Protein AF-A0A7T1GQ01-F1 (afdb_monomer)

Nearest PDB structures (foldseek):
  8q1h-assembly1_A  TM=8.926E-01  e=3.093E+00  Homo sapiens
  5l3d-assembly1_A  TM=8.876E-01  e=3.495E+00  Homo sapiens
  4czz-assembly1_A  TM=8.668E-01  e=3.495E+00  Homo sapiens
  8g3d-assembly1_1V  TM=8.447E-01  e=6.844E+00  Tetrahymena thermophila
  2b5u-assembly2_C  TM=4.481E-01  e=8.740E+00  Escherichia coli

Radius of gyration: 15.25 Å; Cα contacts (8 Å, |Δi|>4): 40; chains: 1; bounding box: 34×18×43 Å

Secondary structure (DSSP, 8-state):
----HHHHHHHHHHHHHHHHHHHHHHHHHHSTT--SHHHHHHHHHHHHHHHHHHHHHHHS-HHHH---

pLDDT: mean 83.28, std 14.77, range [48.53, 97.69]

Foldseek 3Di:
DDDDPVLLVVLVVLVVVLVVLVVQLVVLVVPVPPPDPVSVVSNVVSVVSNVVSVVVLVPRPPVNNDDD

Sequence (68 aa):
MIVQPDDDGRRAILNHELDKERDALRRLQTQEGAGGADAQLAVNRHQSNIRALEIELQRLPASVRRQP

Structure (mmCIF, N/CA/C/O backbone):
data_AF-A0A7T1GQ01-F1
#
_entry.id   AF-A0A7T1GQ01-F1
#
loop_
_atom_site.group_PDB
_atom_site.id
_atom_site.type_symbol
_atom_site.label_atom_id
_atom_site.label_alt_id
_atom_site.label_comp_id
_atom_site.label_asym_id
_atom_site.label_entity_id
_atom_site.label_seq_id
_atom_site.pdbx_PDB_ins_code
_atom_site.Cartn_x
_atom_site.Cartn_y
_atom_site.Cartn_z
_atom_site.occupancy
_atom_site.B_iso_or_equiv
_atom_site.auth_seq_id
_atom_site.auth_comp_id
_atom_site.auth_asym_id
_atom_s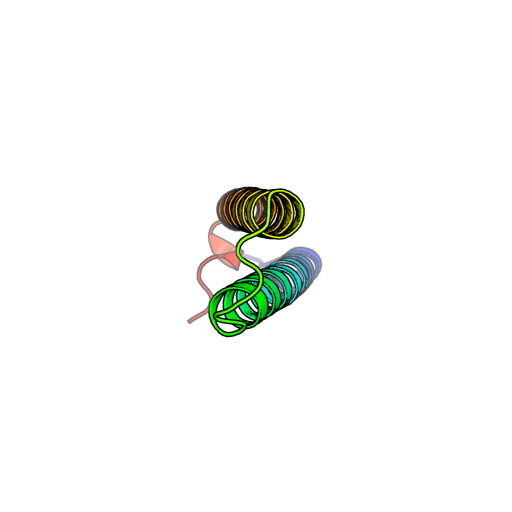ite.auth_atom_id
_atom_site.pdbx_PDB_model_num
ATOM 1 N N . MET A 1 1 ? -15.857 -2.832 26.097 1.00 48.53 1 MET A N 1
ATOM 2 C CA . MET A 1 1 ? -15.005 -1.935 25.289 1.00 48.53 1 MET A CA 1
ATOM 3 C C . MET A 1 1 ? -15.842 -1.543 24.087 1.00 48.53 1 MET A C 1
ATOM 5 O O . MET A 1 1 ? -16.124 -2.409 23.273 1.00 48.53 1 MET A O 1
ATOM 9 N N . ILE A 1 2 ? -16.383 -0.325 24.065 1.00 48.75 2 ILE A N 1
ATOM 10 C CA . ILE A 1 2 ? -17.240 0.125 22.961 1.00 48.75 2 ILE A CA 1
ATOM 11 C C . ILE A 1 2 ? -16.292 0.560 21.847 1.00 48.75 2 ILE A C 1
ATOM 13 O O . ILE A 1 2 ? -15.533 1.511 22.022 1.00 48.75 2 ILE A O 1
ATOM 17 N N . VAL A 1 3 ? -16.262 -0.203 20.758 1.00 54.19 3 VAL A N 1
ATOM 18 C CA . VAL A 1 3 ? -15.605 0.217 19.520 1.00 54.19 3 VAL A CA 1
ATOM 19 C C . VAL A 1 3 ? -16.455 1.355 18.971 1.00 54.19 3 VAL A C 1
ATOM 21 O O . VAL A 1 3 ? -17.664 1.184 18.808 1.00 54.19 3 VAL A O 1
ATOM 24 N N . GLN A 1 4 ? -15.868 2.536 18.791 1.00 55.50 4 GLN A N 1
ATOM 25 C CA . GLN A 1 4 ? -16.597 3.634 18.173 1.00 55.50 4 GLN A CA 1
ATOM 26 C C . GLN A 1 4 ? -16.699 3.328 16.672 1.00 55.50 4 GLN A C 1
ATOM 28 O O . GLN A 1 4 ? -15.686 2.962 16.074 1.00 55.50 4 GLN A O 1
ATOM 33 N N . PRO A 1 5 ? -17.888 3.443 16.058 1.00 57.78 5 PRO A N 1
ATOM 34 C CA . PRO A 1 5 ? -18.105 3.102 14.647 1.00 57.78 5 PRO A CA 1
ATOM 35 C C . PRO A 1 5 ? -17.153 3.840 13.686 1.00 57.78 5 PRO A C 1
ATOM 37 O O . PRO A 1 5 ? -16.810 3.314 12.627 1.00 57.78 5 PRO A O 1
ATOM 40 N N . ASP A 1 6 ? -16.659 5.010 14.091 1.00 70.62 6 ASP A N 1
ATOM 41 C CA . ASP A 1 6 ? -15.698 5.814 13.332 1.00 70.62 6 ASP A CA 1
ATOM 42 C C . ASP A 1 6 ? -14.306 5.162 13.237 1.00 70.62 6 ASP A C 1
ATOM 44 O O . ASP A 1 6 ? -13.597 5.336 12.241 1.00 70.62 6 ASP A O 1
ATOM 48 N N . ASP A 1 7 ? -13.908 4.373 14.241 1.00 71.62 7 ASP A N 1
ATOM 49 C CA . ASP A 1 7 ? -12.584 3.752 14.281 1.00 71.62 7 ASP A CA 1
ATOM 50 C C . ASP A 1 7 ? -12.496 2.508 13.376 1.00 71.62 7 ASP A C 1
ATOM 52 O O . ASP A 1 7 ? -11.474 2.296 12.716 1.00 71.62 7 ASP A O 1
ATOM 56 N N . ASP A 1 8 ? -13.567 1.710 13.283 1.00 76.25 8 ASP A N 1
ATOM 57 C CA . ASP A 1 8 ? -13.641 0.568 12.356 1.00 76.25 8 ASP A CA 1
ATOM 58 C C . ASP A 1 8 ? -13.661 1.038 10.896 1.00 76.25 8 ASP A C 1
ATOM 60 O O . ASP A 1 8 ? -12.945 0.490 10.052 1.00 76.25 8 ASP A O 1
ATOM 64 N N . GLY A 1 9 ? -14.407 2.111 10.606 1.00 85.06 9 GLY A N 1
ATOM 65 C CA . GLY A 1 9 ? -14.389 2.760 9.294 1.00 85.06 9 GLY A CA 1
ATOM 66 C C . GLY A 1 9 ? -12.995 3.275 8.934 1.00 85.06 9 GLY A C 1
ATOM 67 O O . GLY A 1 9 ? -12.504 3.041 7.828 1.00 85.06 9 GLY A O 1
ATOM 68 N N . ARG A 1 10 ? -12.298 3.896 9.892 1.00 86.50 10 ARG A N 1
ATOM 69 C CA . ARG A 1 10 ? -10.918 4.352 9.702 1.00 86.50 10 ARG A CA 1
ATOM 70 C C . ARG A 1 10 ? -9.953 3.198 9.435 1.00 86.50 10 ARG A C 1
ATOM 72 O O . ARG A 1 10 ? -9.113 3.311 8.545 1.00 86.50 10 ARG A O 1
ATOM 79 N N . ARG A 1 11 ? -10.071 2.078 10.155 1.00 88.19 11 ARG A N 1
ATOM 80 C CA . ARG A 1 11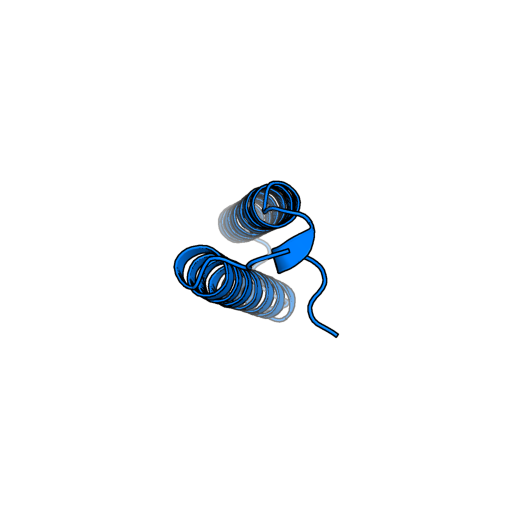 ? -9.266 0.873 9.892 1.00 88.19 11 ARG A CA 1
ATOM 81 C C . ARG A 1 11 ? -9.517 0.316 8.496 1.00 88.19 11 ARG A C 1
ATOM 83 O O . ARG A 1 11 ? -8.558 -0.033 7.814 1.00 88.19 11 ARG A O 1
ATOM 90 N N . ALA A 1 12 ? -10.778 0.234 8.076 1.00 89.44 12 ALA A N 1
ATOM 91 C CA . ALA A 1 12 ? -11.138 -0.259 6.751 1.00 89.44 12 ALA A CA 1
ATOM 92 C C . ALA A 1 12 ? -10.517 0.603 5.640 1.00 89.44 12 ALA A C 1
ATOM 94 O O . ALA A 1 12 ? -9.937 0.062 4.703 1.00 89.44 12 ALA A O 1
ATOM 95 N N . ILE A 1 13 ? -10.557 1.933 5.790 1.00 91.44 13 ILE A N 1
ATOM 96 C CA . ILE A 1 13 ? -9.915 2.873 4.859 1.00 91.44 13 ILE A CA 1
ATOM 97 C C . ILE A 1 13 ? -8.400 2.648 4.814 1.00 91.44 13 ILE A C 1
ATOM 99 O O . ILE A 1 13 ? -7.836 2.513 3.732 1.00 91.44 13 ILE A O 1
ATOM 103 N N . LEU A 1 14 ? -7.738 2.560 5.971 1.00 92.06 14 LEU A N 1
ATOM 104 C CA . LEU A 1 14 ? -6.286 2.365 6.027 1.00 92.06 14 LEU A CA 1
ATOM 105 C C . LEU A 1 14 ? -5.845 1.023 5.424 1.00 92.06 14 LEU A C 1
ATOM 107 O O . LEU A 1 14 ? -4.843 0.983 4.717 1.00 92.06 14 LEU A O 1
ATOM 111 N N . ASN A 1 15 ? -6.594 -0.059 5.658 1.00 92.56 15 ASN A N 1
ATOM 112 C CA . ASN A 1 15 ? -6.326 -1.355 5.027 1.00 92.56 15 ASN A CA 1
ATOM 113 C C . ASN A 1 15 ? -6.533 -1.304 3.508 1.00 92.56 15 ASN A C 1
ATOM 115 O O . ASN A 1 15 ? -5.700 -1.814 2.769 1.00 92.56 15 ASN A O 1
ATOM 119 N N . HIS A 1 16 ? -7.597 -0.648 3.037 1.00 95.06 16 HIS A N 1
ATOM 120 C CA . HIS A 1 16 ? -7.859 -0.488 1.604 1.00 95.06 16 HIS A CA 1
ATOM 121 C C . HIS A 1 16 ? -6.742 0.278 0.891 1.00 95.06 16 HIS A C 1
ATOM 123 O O . HIS A 1 16 ? -6.288 -0.128 -0.177 1.00 95.06 16 HIS A O 1
ATOM 129 N N . GLU A 1 17 ? -6.260 1.370 1.487 1.00 95.94 17 GLU A N 1
ATOM 130 C CA . GLU A 1 17 ? -5.116 2.106 0.940 1.00 95.94 17 GLU A CA 1
ATOM 131 C C . GLU A 1 17 ? -3.819 1.283 1.016 1.00 95.94 17 GLU A C 1
ATOM 133 O O . GLU A 1 17 ? -3.031 1.294 0.071 1.00 95.94 17 GLU A O 1
ATOM 138 N N . LEU A 1 18 ? -3.615 0.505 2.086 1.00 96.06 18 LEU A N 1
ATOM 139 C CA . LEU A 1 18 ? -2.456 -0.382 2.215 1.00 96.06 18 LEU A CA 1
ATOM 140 C C . LEU A 1 18 ? -2.438 -1.457 1.120 1.00 96.06 18 LEU A C 1
ATOM 142 O O . LEU A 1 18 ? -1.387 -1.716 0.530 1.00 96.06 18 LEU A O 1
ATOM 146 N N . ASP A 1 19 ? -3.588 -2.057 0.826 1.00 96.31 19 ASP A N 1
ATOM 147 C CA . ASP A 1 19 ? -3.724 -3.071 -0.217 1.00 96.31 19 ASP A CA 1
ATOM 148 C C . ASP A 1 19 ? -3.470 -2.478 -1.607 1.00 96.31 19 ASP A C 1
ATOM 150 O O . ASP A 1 19 ? -2.722 -3.061 -2.393 1.00 96.31 19 ASP A O 1
ATOM 154 N N . LYS A 1 20 ? -3.975 -1.268 -1.890 1.00 97.38 20 LYS A N 1
ATOM 155 C CA . LYS A 1 20 ? -3.657 -0.548 -3.136 1.00 97.38 20 LYS A CA 1
ATOM 156 C C . LYS A 1 20 ? -2.161 -0.303 -3.304 1.00 97.38 20 LYS A C 1
ATOM 158 O O . LYS A 1 20 ? -1.626 -0.517 -4.391 1.00 97.38 20 LYS A O 1
ATOM 163 N N . GLU A 1 21 ? -1.490 0.165 -2.255 1.00 97.62 21 GLU A N 1
ATOM 164 C CA . GLU A 1 21 ? -0.052 0.449 -2.287 1.00 97.62 21 GLU A CA 1
ATOM 165 C C . GLU A 1 21 ? 0.767 -0.836 -2.491 1.00 97.62 21 GLU A C 1
ATOM 167 O O . GLU A 1 21 ? 1.718 -0.858 -3.277 1.00 97.62 21 GLU A O 1
ATOM 172 N N . ARG A 1 22 ? 0.362 -1.942 -1.852 1.00 96.69 22 ARG A N 1
ATOM 173 C CA . ARG A 1 22 ? 0.970 -3.270 -2.042 1.00 96.69 22 ARG A CA 1
ATOM 174 C C . ARG A 1 22 ? 0.756 -3.811 -3.451 1.00 96.69 22 ARG A C 1
ATOM 176 O O . ARG A 1 22 ? 1.700 -4.334 -4.043 1.00 96.69 22 ARG A O 1
ATOM 183 N N . ASP A 1 23 ? -0.440 -3.654 -4.007 1.00 96.19 23 ASP A N 1
ATOM 184 C CA . ASP A 1 23 ? -0.745 -4.058 -5.379 1.00 96.19 23 ASP A CA 1
ATOM 185 C C . ASP A 1 23 ? 0.032 -3.226 -6.402 1.00 96.19 23 ASP A C 1
ATOM 187 O O . ASP A 1 23 ? 0.565 -3.780 -7.366 1.00 96.19 23 ASP A O 1
ATOM 191 N N . ALA A 1 24 ? 0.148 -1.912 -6.193 1.00 93.81 24 ALA A N 1
ATOM 192 C CA . ALA A 1 24 ? 0.958 -1.036 -7.035 1.00 93.81 24 ALA A CA 1
ATOM 193 C C . ALA A 1 24 ? 2.441 -1.435 -6.990 1.00 93.81 24 ALA A C 1
ATOM 195 O O . ALA A 1 24 ? 3.063 -1.602 -8.041 1.00 93.81 24 ALA A O 1
ATOM 196 N N . LEU A 1 25 ? 2.985 -1.677 -5.792 1.00 94.06 25 LEU A N 1
ATOM 197 C CA . LEU A 1 25 ? 4.354 -2.157 -5.613 1.00 94.06 25 LEU A CA 1
ATOM 198 C C . LEU A 1 25 ? 4.573 -3.514 -6.295 1.00 94.06 25 LEU A C 1
ATOM 200 O O . LEU A 1 25 ? 5.549 -3.673 -7.026 1.00 94.06 25 LEU A O 1
ATOM 204 N N . ARG A 1 26 ? 3.654 -4.472 -6.114 1.00 93.19 26 ARG A N 1
ATOM 205 C CA . ARG A 1 26 ? 3.720 -5.782 -6.774 1.00 93.19 26 ARG A CA 1
ATOM 206 C C . ARG A 1 26 ? 3.720 -5.622 -8.290 1.00 93.19 26 ARG A C 1
ATOM 208 O O . ARG A 1 26 ? 4.556 -6.234 -8.942 1.00 93.19 26 ARG A O 1
ATOM 215 N N . ARG A 1 27 ? 2.834 -4.787 -8.848 1.00 91.88 27 ARG A N 1
ATOM 216 C CA . ARG A 1 27 ? 2.770 -4.514 -10.295 1.00 91.88 27 ARG A CA 1
ATOM 217 C C . ARG A 1 27 ? 4.084 -3.947 -10.819 1.00 91.88 27 ARG A C 1
ATOM 219 O O . ARG A 1 27 ? 4.563 -4.428 -11.841 1.00 91.88 27 ARG A O 1
ATOM 226 N N . LEU A 1 28 ? 4.679 -2.987 -10.108 1.00 90.06 28 LEU A N 1
ATOM 227 C CA . LEU A 1 28 ? 5.982 -2.412 -10.458 1.00 90.06 28 LEU A CA 1
ATOM 228 C C . LEU A 1 28 ? 7.111 -3.445 -10.406 1.00 90.06 28 LEU A C 1
ATOM 230 O O . LEU A 1 28 ? 7.975 -3.435 -11.273 1.00 90.06 28 LEU A O 1
ATOM 234 N N . GLN A 1 29 ? 7.090 -4.357 -9.433 1.00 86.62 29 GLN A N 1
ATOM 235 C CA . GLN A 1 29 ? 8.078 -5.436 -9.326 1.00 86.62 29 GLN A CA 1
ATOM 236 C C . GLN A 1 29 ? 7.897 -6.514 -10.404 1.00 86.62 29 GLN A C 1
ATOM 238 O O . GLN A 1 29 ? 8.884 -7.023 -10.921 1.00 86.62 29 GLN A O 1
ATOM 243 N N . THR A 1 30 ? 6.653 -6.853 -10.766 1.00 85.94 30 THR A N 1
ATOM 244 C CA . THR A 1 30 ? 6.348 -7.824 -11.835 1.00 85.94 30 THR A CA 1
ATOM 245 C C . THR A 1 30 ? 6.528 -7.265 -13.241 1.00 85.94 30 THR A C 1
ATOM 247 O O . THR A 1 30 ? 6.638 -8.036 -14.190 1.00 85.94 30 THR A O 1
ATOM 250 N N . GLN A 1 31 ? 6.572 -5.939 -13.398 1.00 77.44 31 GLN A N 1
ATOM 251 C CA . GLN A 1 31 ? 7.077 -5.296 -14.609 1.00 77.44 31 GLN A CA 1
ATOM 252 C C . GLN A 1 31 ? 8.610 -5.425 -14.619 1.00 77.44 31 GLN A C 1
ATOM 254 O O . GLN A 1 31 ? 9.338 -4.435 -14.543 1.00 77.44 31 GLN A O 1
ATOM 259 N N . GLU A 1 32 ? 9.096 -6.670 -14.669 1.00 58.47 32 GLU A N 1
ATOM 260 C CA . GLU A 1 32 ? 10.502 -7.023 -14.849 1.00 58.47 32 GLU A CA 1
ATOM 261 C C . GLU A 1 32 ? 10.995 -6.390 -16.160 1.00 58.47 32 GLU A C 1
ATOM 263 O O . GLU A 1 32 ? 10.801 -6.929 -17.247 1.00 58.47 32 GLU A O 1
ATOM 268 N N . GLY A 1 33 ? 11.553 -5.180 -16.081 1.00 55.88 33 GLY A N 1
ATOM 269 C CA . GLY A 1 33 ? 11.991 -4.435 -17.264 1.00 55.88 33 GLY A CA 1
ATOM 270 C C . GLY A 1 33 ? 12.029 -2.918 -17.107 1.00 55.88 33 GLY A C 1
ATOM 271 O O . GLY A 1 33 ? 12.763 -2.257 -17.838 1.00 55.88 33 GLY A O 1
ATOM 272 N N . ALA A 1 34 ? 11.338 -2.341 -16.123 1.00 57.94 34 ALA A N 1
ATOM 273 C CA . ALA A 1 34 ? 11.501 -0.925 -15.797 1.00 57.94 34 ALA A CA 1
ATOM 274 C C . ALA A 1 34 ? 12.752 -0.728 -14.915 1.00 57.94 34 ALA A C 1
ATOM 276 O O . ALA A 1 34 ? 12.670 -0.269 -13.789 1.00 57.94 34 ALA A O 1
ATOM 277 N N . GLY A 1 35 ? 13.936 -1.123 -15.385 1.00 65.12 35 GLY A N 1
ATOM 278 C CA . GLY A 1 35 ? 15.212 -0.999 -14.658 1.00 65.12 35 GLY A CA 1
ATOM 279 C C . GLY A 1 35 ? 15.765 0.433 -14.608 1.00 65.12 35 GLY A C 1
ATOM 280 O O . GLY A 1 35 ? 16.968 0.632 -14.748 1.00 65.12 35 GLY A O 1
ATOM 281 N N . GLY A 1 36 ? 14.891 1.435 -14.492 1.00 78.69 36 GLY A N 1
ATOM 282 C CA . GLY A 1 36 ? 15.240 2.854 -14.522 1.00 78.69 36 GLY A CA 1
ATOM 283 C C . GLY A 1 36 ? 15.201 3.508 -13.142 1.00 78.69 36 GLY A C 1
ATOM 284 O O . GLY A 1 36 ? 14.504 3.048 -12.236 1.00 78.69 36 GLY A O 1
ATOM 285 N N . ALA A 1 37 ? 15.905 4.633 -12.996 1.00 83.62 37 ALA A N 1
ATOM 286 C CA . ALA A 1 37 ? 15.888 5.443 -11.775 1.00 83.62 37 ALA A CA 1
ATOM 287 C C . ALA A 1 37 ? 14.458 5.837 -11.350 1.00 83.62 37 ALA A C 1
ATOM 289 O O . ALA A 1 37 ? 14.148 5.828 -10.160 1.00 83.62 37 ALA A O 1
ATOM 290 N N . ASP A 1 38 ? 13.571 6.091 -12.317 1.00 86.12 38 ASP A N 1
ATOM 291 C CA . ASP A 1 38 ? 12.166 6.438 -12.071 1.00 86.12 38 ASP A CA 1
ATOM 292 C C . ASP A 1 38 ? 11.364 5.282 -11.467 1.00 86.12 38 ASP A C 1
ATOM 294 O O . ASP A 1 38 ? 10.556 5.478 -10.559 1.00 86.12 38 ASP A O 1
ATOM 298 N N . ALA A 1 39 ? 11.615 4.054 -11.919 1.00 86.44 39 ALA A N 1
ATOM 299 C CA . ALA A 1 39 ? 10.961 2.874 -11.373 1.00 86.44 39 ALA A CA 1
ATOM 300 C C . ALA A 1 39 ? 11.469 2.559 -9.964 1.00 86.44 39 ALA A C 1
ATOM 302 O O . ALA A 1 39 ? 10.675 2.249 -9.078 1.00 86.44 39 ALA A O 1
ATOM 303 N N . GLN A 1 40 ? 12.776 2.715 -9.723 1.00 88.56 40 GLN A N 1
ATOM 304 C CA . GLN A 1 40 ? 13.339 2.570 -8.382 1.00 88.56 40 GLN A CA 1
ATOM 305 C C . GLN A 1 40 ? 12.793 3.640 -7.425 1.00 88.56 40 GLN A C 1
ATOM 307 O O . GLN A 1 40 ? 12.489 3.340 -6.269 1.00 88.56 40 GLN A O 1
ATOM 312 N N . LEU A 1 41 ? 12.617 4.877 -7.898 1.00 92.50 41 LEU A N 1
ATOM 313 C CA . LEU A 1 41 ? 11.982 5.944 -7.128 1.00 92.50 41 LEU A CA 1
ATOM 314 C C . LEU A 1 41 ? 10.518 5.611 -6.809 1.00 92.50 41 LEU A C 1
ATOM 316 O O . LEU A 1 41 ? 10.095 5.779 -5.665 1.00 92.50 41 LEU A O 1
ATOM 320 N N . ALA A 1 42 ? 9.760 5.100 -7.783 1.00 91.62 42 ALA A N 1
ATOM 321 C CA . ALA A 1 42 ? 8.382 4.664 -7.575 1.00 91.62 42 ALA A CA 1
ATOM 322 C C . ALA A 1 42 ? 8.300 3.531 -6.538 1.00 91.62 42 ALA A C 1
ATOM 324 O O . ALA A 1 42 ? 7.532 3.632 -5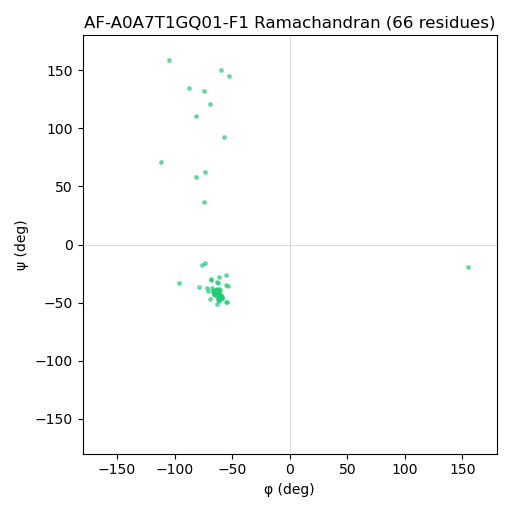.582 1.00 91.62 42 ALA A O 1
ATOM 325 N N . VAL A 1 43 ? 9.150 2.505 -6.653 1.00 92.69 43 VAL A N 1
ATOM 326 C CA . VAL A 1 43 ? 9.265 1.416 -5.668 1.00 92.69 43 VAL A CA 1
ATOM 327 C C . VAL A 1 43 ? 9.539 1.966 -4.268 1.00 92.69 43 VAL A C 1
ATOM 329 O O . VAL A 1 43 ? 8.815 1.636 -3.328 1.00 92.69 43 VAL A O 1
ATOM 332 N N . ASN A 1 44 ? 10.527 2.854 -4.127 1.00 93.56 44 ASN A N 1
ATOM 333 C CA . ASN A 1 44 ? 10.873 3.459 -2.839 1.00 93.56 44 ASN A CA 1
ATOM 334 C C . ASN A 1 44 ? 9.704 4.269 -2.257 1.00 93.56 44 ASN A 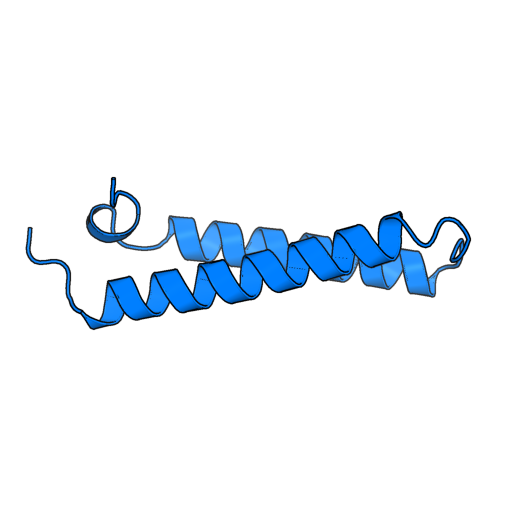C 1
ATOM 336 O O . ASN A 1 44 ? 9.461 4.227 -1.048 1.00 93.56 44 ASN A O 1
ATOM 340 N N . ARG A 1 45 ? 8.957 4.985 -3.107 1.00 95.69 45 ARG A N 1
ATOM 341 C CA . ARG A 1 45 ? 7.773 5.751 -2.704 1.00 95.69 45 ARG A CA 1
ATOM 342 C C . ARG A 1 45 ? 6.676 4.836 -2.165 1.00 95.69 45 ARG A C 1
ATOM 344 O O . ARG A 1 45 ? 6.218 5.061 -1.048 1.00 95.69 45 ARG A O 1
ATOM 351 N N . HIS A 1 46 ? 6.312 3.785 -2.898 1.00 96.44 46 HIS A N 1
ATOM 352 C CA . HIS A 1 46 ? 5.298 2.824 -2.453 1.00 96.44 46 HIS A CA 1
ATOM 353 C C . HIS A 1 46 ? 5.725 2.105 -1.163 1.00 96.44 46 HIS A C 1
ATOM 355 O O . HIS A 1 46 ? 4.943 1.994 -0.223 1.00 96.44 46 HIS A O 1
ATOM 361 N N . GLN A 1 47 ? 6.998 1.714 -1.035 1.00 96.00 47 GLN A N 1
ATOM 362 C CA . GLN A 1 47 ? 7.538 1.144 0.209 1.00 96.00 47 GLN A CA 1
ATOM 363 C C . GLN A 1 47 ? 7.494 2.118 1.398 1.00 96.00 47 GLN A C 1
ATOM 365 O O . GLN A 1 47 ? 7.349 1.697 2.549 1.00 96.00 47 GLN A O 1
ATOM 370 N N . SER A 1 48 ? 7.661 3.420 1.155 1.00 97.62 48 SER A N 1
ATOM 371 C CA . SER A 1 48 ? 7.516 4.453 2.185 1.00 97.62 48 SER A CA 1
ATOM 372 C C . SER A 1 48 ? 6.056 4.595 2.625 1.00 97.62 48 SER A C 1
ATOM 374 O O . SER A 1 48 ? 5.772 4.562 3.822 1.00 97.62 48 SER A O 1
ATOM 376 N N . ASN A 1 49 ? 5.129 4.670 1.665 1.00 96.81 49 ASN A N 1
ATOM 377 C CA . ASN A 1 49 ? 3.693 4.779 1.925 1.00 96.81 49 ASN A CA 1
ATOM 378 C C . ASN A 1 49 ? 3.160 3.570 2.703 1.00 96.81 49 ASN A C 1
ATOM 380 O O . ASN A 1 49 ? 2.469 3.747 3.702 1.00 96.81 49 ASN A O 1
ATOM 384 N N . ILE A 1 50 ? 3.551 2.353 2.309 1.00 97.69 50 ILE A N 1
ATOM 385 C CA . ILE A 1 50 ? 3.206 1.112 3.020 1.00 97.69 50 ILE A CA 1
ATOM 386 C C . ILE A 1 50 ? 3.628 1.202 4.489 1.00 97.69 50 ILE A C 1
ATOM 388 O O . ILE A 1 50 ? 2.809 0.976 5.375 1.00 97.69 50 ILE A O 1
ATOM 392 N N . ARG A 1 51 ? 4.878 1.604 4.764 1.00 97.50 51 ARG A N 1
ATOM 393 C CA . ARG A 1 51 ? 5.368 1.752 6.144 1.00 97.50 51 ARG A CA 1
ATOM 394 C C . ARG A 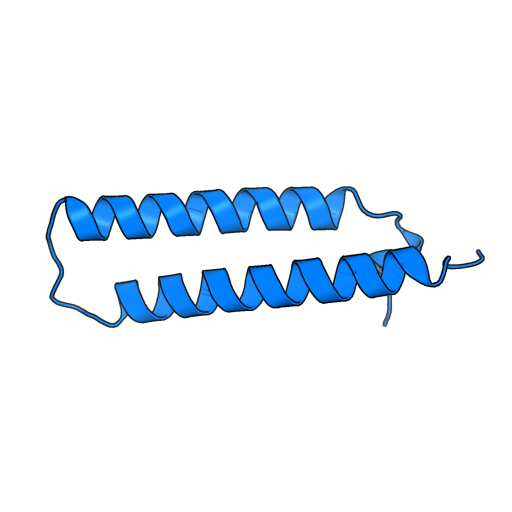1 51 ? 4.586 2.801 6.931 1.00 97.50 51 ARG A C 1
ATOM 396 O O . ARG A 1 51 ? 4.289 2.577 8.102 1.00 97.50 51 ARG A O 1
ATOM 403 N N . ALA A 1 5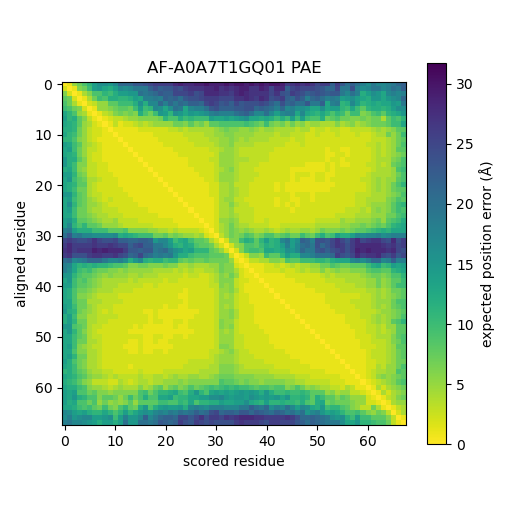2 ? 4.248 3.933 6.315 1.00 96.19 52 ALA A N 1
ATOM 404 C CA . ALA A 1 52 ? 3.439 4.964 6.961 1.00 96.19 52 ALA A CA 1
ATOM 405 C C . ALA A 1 52 ? 2.040 4.438 7.331 1.00 96.19 52 ALA A C 1
ATOM 407 O O . ALA A 1 52 ? 1.618 4.587 8.478 1.00 96.19 52 ALA A O 1
ATOM 408 N N . LEU A 1 53 ? 1.368 3.748 6.406 1.00 94.38 53 LEU A N 1
ATOM 409 C CA . LEU A 1 53 ? 0.047 3.154 6.627 1.00 94.38 53 LEU A CA 1
ATOM 410 C C . LEU A 1 53 ? 0.078 2.044 7.688 1.00 94.38 53 LEU A C 1
ATOM 412 O O . LEU A 1 53 ? -0.802 1.987 8.544 1.00 94.38 53 LEU A O 1
ATOM 416 N N . GLU A 1 54 ? 1.114 1.203 7.702 1.00 94.31 54 GLU A N 1
ATOM 417 C CA . GLU A 1 54 ? 1.309 0.187 8.744 1.00 94.31 54 GLU A CA 1
ATOM 418 C C . GLU A 1 54 ? 1.487 0.823 10.134 1.00 94.31 54 GLU A C 1
ATOM 420 O O . GLU A 1 54 ? 0.906 0.346 11.111 1.00 94.31 54 GLU A O 1
ATOM 425 N N . ILE A 1 55 ? 2.223 1.937 10.234 1.00 94.19 55 ILE A N 1
ATOM 426 C CA . ILE A 1 55 ? 2.353 2.706 11.482 1.00 94.19 55 ILE A CA 1
ATOM 427 C C . ILE A 1 55 ? 1.003 3.302 11.897 1.00 94.19 55 ILE A C 1
ATOM 429 O O . ILE A 1 55 ? 0.645 3.253 13.075 1.00 94.19 55 ILE A O 1
ATOM 433 N N . GLU A 1 56 ? 0.234 3.863 10.964 1.00 91.56 56 GLU A N 1
ATOM 434 C CA . GLU A 1 56 ? -1.094 4.411 11.258 1.00 91.56 56 GLU A CA 1
ATOM 435 C C . GLU A 1 56 ? -2.069 3.336 11.746 1.00 91.56 56 GLU A C 1
ATOM 437 O O . GLU A 1 56 ? -2.754 3.546 12.749 1.00 91.56 56 GLU A O 1
ATOM 442 N N . LEU A 1 57 ? -2.061 2.152 11.128 1.00 90.25 57 LEU A N 1
ATOM 443 C CA . LEU A 1 57 ? -2.830 0.993 11.587 1.00 90.25 57 LEU A CA 1
ATOM 444 C C . LEU A 1 57 ? -2.418 0.554 12.999 1.00 90.25 57 LEU A C 1
ATOM 446 O O . LEU A 1 57 ? -3.271 0.210 13.818 1.00 90.25 57 LEU A O 1
ATOM 450 N N . GLN A 1 58 ? -1.123 0.595 13.324 1.00 88.56 58 GLN A N 1
ATOM 451 C CA . GLN A 1 58 ? -0.627 0.277 14.668 1.00 88.56 58 GLN A CA 1
ATOM 452 C C . GLN A 1 58 ? -1.035 1.313 15.723 1.00 88.56 58 GLN A C 1
ATOM 454 O O . GLN A 1 58 ? -1.217 0.955 16.891 1.00 88.56 58 G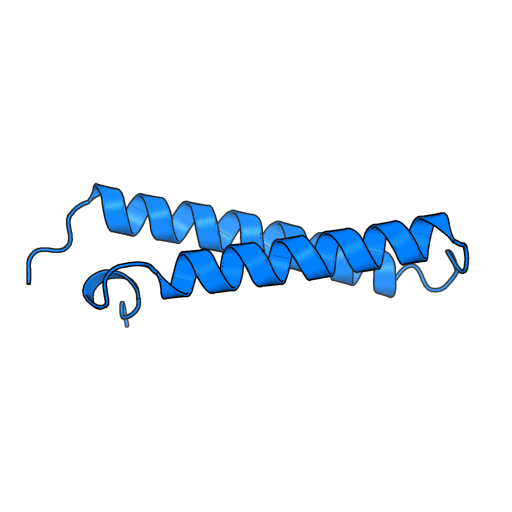LN A O 1
ATOM 459 N N . ARG A 1 59 ? -1.196 2.580 15.320 1.00 88.88 59 ARG A N 1
ATOM 460 C CA . ARG A 1 59 ? -1.656 3.677 16.186 1.00 88.88 59 ARG A CA 1
ATOM 461 C C . ARG A 1 59 ? -3.145 3.604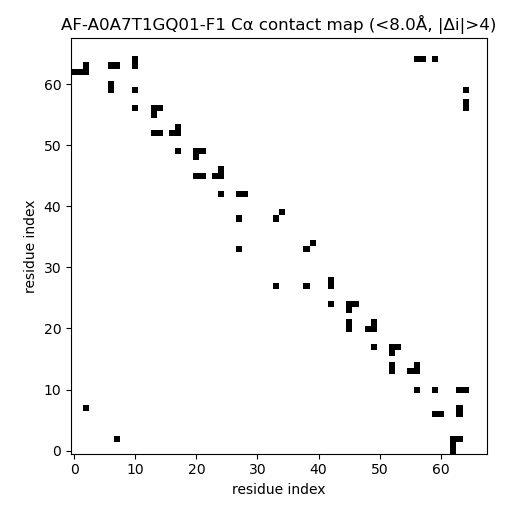 16.505 1.00 88.88 59 ARG A C 1
ATOM 463 O O . ARG A 1 59 ? -3.575 4.254 17.456 1.00 88.88 59 ARG A O 1
ATOM 470 N N . LEU A 1 60 ? -3.923 2.818 15.759 1.00 86.44 60 LEU A N 1
ATOM 471 C CA . LEU A 1 60 ? -5.332 2.617 16.071 1.00 86.44 60 LEU A CA 1
ATOM 472 C C . LEU A 1 60 ? -5.511 2.005 17.474 1.00 86.44 60 LEU A C 1
ATOM 474 O O . LEU A 1 60 ? -4.661 1.235 17.950 1.00 86.44 60 LEU A O 1
ATOM 478 N N . PRO A 1 61 ? -6.630 2.297 18.154 1.00 83.31 61 PRO A N 1
ATOM 479 C CA . PRO A 1 61 ? -6.961 1.663 19.423 1.00 83.31 61 PRO A CA 1
ATOM 480 C C . PRO A 1 61 ? -6.920 0.129 19.330 1.00 83.31 61 PRO A C 1
ATOM 482 O O . PRO A 1 61 ? -7.262 -0.469 18.310 1.00 83.31 61 PRO A O 1
ATOM 485 N N . ALA A 1 62 ? -6.503 -0.543 20.408 1.00 75.62 62 ALA A N 1
ATOM 486 C CA . ALA A 1 62 ? -6.374 -2.006 20.419 1.00 75.62 62 ALA A CA 1
ATOM 487 C C . ALA A 1 62 ? -7.710 -2.738 20.176 1.00 75.62 62 ALA A C 1
ATOM 489 O O . ALA A 1 62 ? -7.703 -3.831 19.612 1.00 75.62 62 ALA A O 1
ATOM 490 N N . SER A 1 63 ? -8.833 -2.114 20.553 1.00 70.62 63 SER A N 1
ATOM 491 C CA . SER A 1 63 ? -10.206 -2.556 20.253 1.00 70.62 63 SER A CA 1
ATOM 492 C C . SER A 1 63 ? -10.461 -2.756 18.765 1.00 70.62 63 SER A C 1
ATOM 494 O O . SER A 1 63 ? -11.224 -3.632 18.388 1.00 70.62 63 SER A O 1
ATOM 496 N N . VAL A 1 64 ? -9.830 -1.926 17.943 1.00 69.44 64 VAL A N 1
ATOM 497 C CA . VAL A 1 64 ? -10.065 -1.821 16.501 1.00 69.44 64 VAL A CA 1
ATOM 498 C C . VAL A 1 64 ? -9.035 -2.661 15.751 1.00 69.44 64 VAL A C 1
ATOM 500 O O . VAL A 1 64 ? -9.331 -3.275 14.732 1.00 69.44 64 VAL A O 1
ATOM 503 N N . ARG A 1 65 ? -7.811 -2.751 16.290 1.00 67.44 65 ARG A N 1
ATOM 504 C CA . ARG A 1 65 ? -6.741 -3.601 15.744 1.00 67.44 65 ARG A CA 1
ATOM 505 C C . ARG A 1 65 ? -7.068 -5.094 15.781 1.00 67.44 65 ARG A C 1
ATOM 507 O O . ARG A 1 65 ? -6.591 -5.826 14.921 1.00 67.44 65 ARG A O 1
ATOM 514 N N . ARG A 1 66 ? -7.833 -5.548 16.779 1.00 64.50 66 ARG A N 1
ATOM 515 C CA . ARG A 1 66 ? -8.200 -6.957 16.988 1.00 64.50 66 ARG A CA 1
ATOM 516 C C . ARG A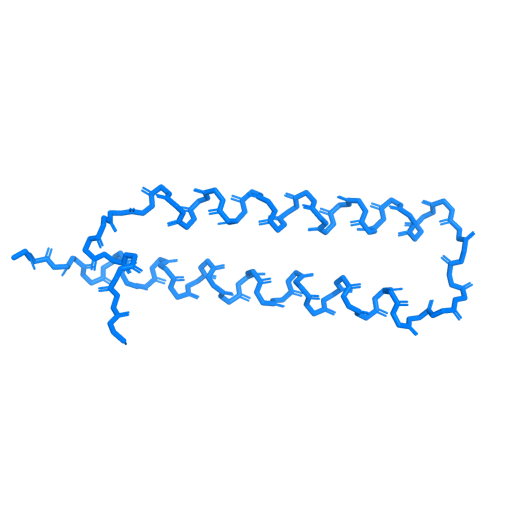 1 66 ? -9.696 -7.160 16.747 1.00 64.50 66 ARG A C 1
ATOM 518 O O . ARG A 1 66 ? -10.435 -7.383 17.699 1.00 64.50 66 ARG A O 1
ATOM 525 N N . GLN A 1 67 ? -10.149 -7.088 15.501 1.00 52.56 67 GLN A N 1
ATOM 526 C CA . GLN A 1 67 ? -11.344 -7.859 15.153 1.00 52.56 67 GLN A CA 1
ATOM 527 C C . GLN A 1 67 ? -10.896 -9.261 14.719 1.00 52.56 67 GLN A C 1
ATOM 529 O O . GLN A 1 67 ? -9.883 -9.349 14.018 1.00 52.56 67 GLN A O 1
ATOM 534 N N . PRO A 1 68 ? -11.570 -10.317 15.207 1.00 53.00 68 PRO A N 1
ATOM 535 C CA . PRO A 1 68 ? -11.303 -11.698 14.815 1.00 53.00 68 PRO A CA 1
ATOM 536 C C . PRO A 1 68 ? -11.508 -11.933 13.316 1.00 53.00 68 PRO A C 1
ATOM 538 O O . PRO A 1 68 ? -12.296 -11.180 12.697 1.00 53.00 68 PRO A O 1
#

Solvent-accessible surface area (backbone atoms only — not comparable to full-atom values): 3947 Å² total; per-residue (Å²): 135,84,73,54,73,67,53,52,54,49,50,52,52,47,51,53,52,38,50,51,35,50,50,52,40,50,52,58,62,69,45,77,77,60,89,43,76,68,46,53,49,48,46,52,49,35,58,48,51,40,52,52,42,53,51,53,56,66,68,46,57,71,72,61,68,60,68,133

Mean predicted aligned error: 7.24 Å